Protein AF-A0A235HWY6-F1 (afdb_monomer)

Structure (mmCIF, N/CA/C/O backbone):
data_AF-A0A235HWY6-F1
#
_entry.id   AF-A0A235HWY6-F1
#
loop_
_atom_site.group_PDB
_atom_site.id
_atom_site.type_symbol
_atom_site.label_atom_id
_atom_site.label_alt_id
_atom_site.label_comp_id
_atom_site.label_asym_id
_atom_site.label_entity_id
_atom_site.label_seq_id
_atom_site.pdbx_PDB_ins_code
_atom_site.Cartn_x
_atom_site.Cartn_y
_atom_site.Cartn_z
_atom_site.occupancy
_atom_site.B_iso_or_equiv
_atom_site.auth_seq_id
_atom_site.auth_comp_id
_atom_site.auth_asym_id
_atom_site.auth_atom_id
_atom_site.pdbx_PDB_model_num
ATOM 1 N N . MET A 1 1 ? 11.953 29.147 -35.731 1.00 55.28 1 MET A N 1
ATOM 2 C CA . MET A 1 1 ? 12.703 28.180 -34.889 1.00 55.28 1 MET A CA 1
ATOM 3 C C . MET A 1 1 ? 13.639 27.253 -35.671 1.00 55.28 1 MET A C 1
ATOM 5 O O . MET A 1 1 ? 14.805 27.207 -35.302 1.00 55.28 1 MET A O 1
ATOM 9 N N . ALA A 1 2 ? 13.195 26.516 -36.703 1.00 52.50 2 ALA A N 1
ATOM 10 C CA . ALA A 1 2 ? 14.102 25.696 -37.535 1.00 52.50 2 ALA A CA 1
ATOM 11 C C . ALA A 1 2 ? 14.875 26.537 -38.577 1.00 52.50 2 ALA A C 1
ATOM 13 O O . ALA A 1 2 ? 16.101 26.470 -38.619 1.00 52.50 2 ALA A O 1
ATOM 14 N N . ASP A 1 3 ? 14.179 27.433 -39.289 1.00 52.16 3 ASP A N 1
ATOM 15 C CA . ASP A 1 3 ? 14.793 28.370 -40.253 1.00 52.16 3 ASP A CA 1
ATOM 16 C C . ASP A 1 3 ? 15.729 29.409 -39.615 1.00 52.16 3 ASP A C 1
ATOM 18 O O . ASP A 1 3 ? 16.640 29.907 -40.262 1.00 52.16 3 ASP A O 1
ATOM 22 N N . GLU A 1 4 ? 15.562 29.714 -38.326 1.00 56.47 4 GLU A N 1
ATOM 23 C CA . GLU A 1 4 ? 16.405 30.695 -37.617 1.00 56.47 4 GLU A CA 1
ATOM 24 C C . GLU A 1 4 ? 17.801 30.151 -37.264 1.00 56.47 4 GLU A C 1
ATOM 26 O O . GLU A 1 4 ? 18.648 30.906 -36.800 1.00 56.47 4 GLU A O 1
ATOM 31 N N . ASN A 1 5 ? 18.048 28.847 -37.453 1.00 57.59 5 ASN A N 1
ATOM 32 C CA . ASN A 1 5 ? 19.313 28.196 -37.097 1.00 57.59 5 ASN A CA 1
ATOM 33 C C . ASN A 1 5 ? 19.943 27.392 -38.251 1.00 57.59 5 ASN A C 1
ATOM 35 O O . ASN A 1 5 ? 20.903 26.669 -38.004 1.00 57.59 5 ASN A O 1
ATOM 39 N N . ASN A 1 6 ? 19.429 27.489 -39.487 1.00 68.94 6 ASN A N 1
ATOM 40 C CA . ASN A 1 6 ? 19.868 26.666 -40.630 1.00 68.94 6 ASN A CA 1
ATOM 41 C C . ASN A 1 6 ? 19.889 25.151 -40.330 1.00 68.94 6 ASN A C 1
ATOM 43 O O . ASN A 1 6 ? 20.739 24.424 -40.841 1.00 68.94 6 ASN A O 1
ATOM 47 N N . LEU A 1 7 ? 18.972 24.669 -39.485 1.00 72.50 7 LEU A N 1
ATOM 48 C CA . LEU A 1 7 ? 18.866 23.251 -39.145 1.00 72.50 7 LEU A CA 1
ATOM 49 C C . LEU A 1 7 ? 17.624 22.656 -39.792 1.00 72.50 7 LEU A C 1
ATOM 51 O O . LEU A 1 7 ? 16.524 23.203 -39.690 1.00 72.50 7 LEU A O 1
ATOM 55 N N . THR A 1 8 ? 17.776 21.472 -40.373 1.00 81.00 8 THR A N 1
ATOM 56 C CA . THR A 1 8 ? 16.629 20.646 -40.745 1.00 81.00 8 THR A CA 1
ATOM 57 C C . THR A 1 8 ? 15.838 20.257 -39.492 1.00 81.00 8 THR A C 1
ATOM 59 O O . THR A 1 8 ? 16.373 20.158 -38.383 1.00 81.00 8 THR A O 1
ATOM 62 N N . MET A 1 9 ? 14.542 19.977 -39.651 1.00 73.12 9 MET A N 1
ATOM 63 C CA . MET A 1 9 ? 13.687 19.552 -38.531 1.00 73.12 9 MET A CA 1
ATOM 64 C C . MET A 1 9 ? 14.231 18.305 -37.813 1.00 73.12 9 MET A C 1
ATOM 66 O O . MET A 1 9 ? 14.102 18.192 -36.594 1.00 73.12 9 MET A O 1
ATOM 70 N N . SER A 1 10 ? 14.901 17.410 -38.543 1.00 78.38 10 SER A N 1
ATOM 71 C CA . SER A 1 10 ? 15.575 16.229 -37.995 1.00 78.38 10 SER A CA 1
ATOM 72 C C . SER A 1 10 ? 16.781 16.583 -37.122 1.00 78.38 10 SER A C 1
ATOM 74 O O . SER A 1 10 ? 16.991 15.956 -36.083 1.00 78.38 10 SER A O 1
ATOM 76 N N . GLU A 1 11 ? 17.566 17.592 -37.501 1.00 77.06 11 GLU A N 1
ATOM 77 C CA . GLU A 1 11 ? 18.720 18.066 -36.725 1.00 77.06 11 GLU A CA 1
ATOM 78 C C . GLU A 1 11 ? 18.285 18.844 -35.488 1.00 77.06 11 GLU A C 1
ATOM 80 O O . GLU A 1 11 ? 18.835 18.634 -34.408 1.00 77.06 11 GLU A O 1
ATOM 85 N N . LEU A 1 12 ? 17.242 19.668 -35.608 1.00 74.75 12 LEU A N 1
ATOM 86 C CA . LEU A 1 12 ? 16.631 20.345 -34.468 1.00 74.75 12 LEU A CA 1
ATOM 87 C C . LEU A 1 12 ? 16.075 19.328 -33.461 1.00 74.75 12 LEU A C 1
ATOM 89 O O . LEU A 1 12 ? 16.301 19.464 -32.257 1.00 74.75 12 LEU A O 1
ATOM 93 N N . PHE A 1 13 ? 15.372 18.297 -33.944 1.00 78.06 13 PHE A N 1
ATOM 94 C CA . PHE A 1 13 ? 14.850 17.220 -33.106 1.00 78.06 13 PHE A CA 1
ATOM 95 C C . PHE A 1 13 ? 15.994 16.478 -32.421 1.00 78.06 13 PHE A C 1
ATOM 97 O O . PHE A 1 13 ? 16.025 16.408 -31.198 1.00 78.06 13 PHE A O 1
ATOM 104 N N . ARG A 1 14 ? 17.002 16.034 -33.179 1.00 76.38 14 ARG A N 1
ATOM 105 C CA . ARG A 1 14 ? 18.180 15.342 -32.643 1.00 76.38 14 ARG A CA 1
ATOM 106 C C . ARG A 1 14 ? 18.929 16.186 -31.609 1.00 76.38 14 ARG A C 1
ATOM 108 O O . ARG A 1 14 ? 19.271 15.666 -30.553 1.00 76.38 14 ARG A O 1
ATOM 115 N N . ALA A 1 15 ? 19.137 17.478 -31.858 1.00 72.31 15 ALA A N 1
ATOM 116 C CA . ALA A 1 15 ? 19.793 18.391 -30.922 1.00 72.31 15 ALA A CA 1
ATOM 117 C C . ALA A 1 15 ? 18.980 18.579 -29.635 1.00 72.31 15 ALA A C 1
ATOM 119 O O . ALA A 1 15 ? 19.547 18.573 -28.541 1.00 72.31 15 ALA A O 1
ATOM 120 N N . LYS A 1 16 ? 17.650 18.693 -29.745 1.00 69.94 16 LYS A N 1
ATOM 121 C CA . LYS A 1 16 ? 16.755 18.762 -28.584 1.00 69.94 16 LYS A CA 1
ATOM 122 C C . LYS A 1 16 ? 16.700 17.442 -27.818 1.00 69.94 16 LYS A C 1
ATOM 124 O O . LYS A 1 16 ? 16.658 17.490 -26.598 1.00 69.94 16 LYS A O 1
ATOM 129 N N . THR A 1 17 ? 16.744 16.300 -28.495 1.00 72.31 17 THR A N 1
ATOM 130 C CA . THR A 1 17 ? 16.724 14.954 -27.901 1.00 72.31 17 THR A CA 1
ATOM 131 C C . THR A 1 17 ? 18.063 14.549 -27.273 1.00 72.31 17 THR A C 1
ATOM 133 O O . THR A 1 17 ? 18.088 13.807 -26.298 1.00 72.31 17 THR A O 1
ATOM 136 N N . LEU A 1 18 ? 19.188 15.029 -27.810 1.00 70.06 18 LEU A N 1
ATOM 137 C CA . LEU A 1 18 ? 20.518 14.817 -27.227 1.00 70.06 18 LEU A CA 1
ATOM 138 C C . LEU A 1 18 ? 20.757 15.730 -26.019 1.00 70.06 18 LEU A C 1
ATOM 140 O O . LEU A 1 18 ? 21.321 15.280 -25.025 1.00 70.06 18 LEU A O 1
ATOM 144 N N . LYS A 1 19 ? 20.327 17.001 -26.084 1.00 66.44 19 LYS A N 1
ATOM 145 C CA . LYS A 1 19 ? 20.466 17.952 -24.965 1.00 66.44 19 LYS A CA 1
ATOM 146 C C . LYS A 1 19 ? 19.447 17.716 -23.854 1.00 66.44 19 LYS A C 1
ATOM 148 O O . LYS A 1 19 ? 19.797 17.813 -22.683 1.00 66.44 19 LYS A O 1
ATOM 153 N N . ASN A 1 20 ? 18.209 17.381 -24.206 1.00 62.03 20 ASN A N 1
ATOM 154 C CA . ASN A 1 20 ? 17.193 16.972 -23.248 1.00 62.03 20 ASN A CA 1
ATOM 155 C C . ASN A 1 20 ? 17.117 15.455 -23.305 1.00 62.03 20 ASN A C 1
ATOM 157 O O . ASN A 1 20 ? 16.547 14.917 -24.252 1.00 62.03 20 ASN A O 1
ATOM 161 N N . ARG A 1 21 ? 17.694 14.772 -22.306 1.00 55.84 21 ARG A N 1
ATOM 162 C CA . ARG A 1 21 ? 17.518 13.321 -22.151 1.00 55.84 21 ARG A CA 1
ATOM 163 C C . ARG A 1 21 ? 16.047 12.988 -22.395 1.00 55.84 21 ARG A C 1
ATOM 165 O O . ARG A 1 21 ? 15.178 13.587 -21.758 1.00 55.84 21 ARG A O 1
ATOM 172 N N . LEU A 1 22 ? 15.782 12.061 -23.320 1.00 60.00 22 LEU A N 1
ATOM 173 C CA . LEU A 1 22 ? 14.431 11.537 -23.510 1.00 60.00 22 LEU A CA 1
ATOM 174 C C . LEU A 1 22 ? 13.879 11.146 -22.135 1.00 60.00 22 LEU A C 1
ATOM 176 O O . LEU A 1 22 ? 14.625 10.544 -21.351 1.00 60.00 22 LEU A O 1
ATOM 180 N N . PRO A 1 23 ? 12.619 11.493 -21.817 1.00 59.38 23 PRO A N 1
ATOM 181 C CA . PRO A 1 23 ? 12.024 11.082 -20.559 1.00 59.38 23 PRO A CA 1
ATOM 182 C C . PRO A 1 23 ? 12.209 9.573 -20.422 1.00 59.38 23 PRO A C 1
ATOM 184 O O . PRO A 1 23 ? 11.844 8.812 -21.325 1.00 59.38 23 PRO A O 1
ATOM 187 N N . ARG A 1 24 ? 12.855 9.147 -19.328 1.00 58.84 24 ARG A N 1
ATOM 188 C CA . ARG A 1 24 ? 13.060 7.723 -19.060 1.00 58.84 24 ARG A CA 1
ATOM 189 C C . ARG A 1 24 ? 11.684 7.069 -19.064 1.00 58.84 24 ARG A C 1
ATOM 191 O O . ARG A 1 24 ? 10.793 7.509 -18.337 1.00 58.84 24 ARG A O 1
ATOM 198 N N . ARG A 1 25 ? 11.494 6.052 -19.909 1.00 59.97 25 ARG A N 1
ATOM 199 C CA . ARG A 1 25 ? 10.256 5.273 -19.890 1.00 59.97 25 ARG A CA 1
ATOM 200 C C . ARG A 1 25 ? 10.150 4.637 -18.508 1.00 59.97 25 ARG A C 1
ATOM 202 O O . ARG A 1 25 ? 11.035 3.881 -18.120 1.00 59.97 25 ARG A O 1
ATOM 209 N N . VAL A 1 26 ? 9.090 4.962 -17.771 1.00 64.94 26 VAL A N 1
ATOM 210 C CA . VAL A 1 26 ? 8.746 4.230 -16.550 1.00 64.94 26 VAL A CA 1
ATOM 211 C C . VAL A 1 26 ? 8.496 2.787 -16.975 1.00 64.94 26 VAL A C 1
ATOM 213 O O . VAL A 1 26 ? 7.691 2.540 -17.877 1.00 64.94 26 VAL A O 1
ATOM 216 N N . THR A 1 27 ? 9.232 1.840 -16.394 1.00 73.94 27 THR A N 1
ATOM 217 C CA 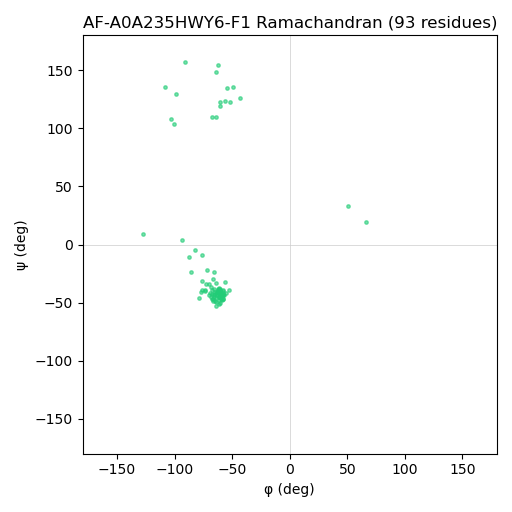. THR A 1 27 ? 9.018 0.426 -16.703 1.00 73.94 27 THR A CA 1
ATOM 218 C C . THR A 1 27 ? 7.617 0.037 -16.245 1.00 73.94 27 THR A C 1
ATOM 220 O O . THR A 1 27 ? 7.088 0.583 -15.273 1.00 73.94 27 THR A O 1
ATOM 223 N N . LYS A 1 28 ? 6.986 -0.911 -16.945 1.00 74.75 28 LYS A N 1
ATOM 224 C CA . LYS A 1 28 ? 5.662 -1.413 -16.548 1.00 74.75 28 LYS A CA 1
ATOM 225 C C . LYS A 1 28 ? 5.670 -1.867 -15.085 1.00 74.75 28 LYS A C 1
ATOM 227 O O . LYS A 1 28 ? 4.733 -1.554 -14.359 1.00 74.75 28 LYS A O 1
ATOM 232 N N . VAL A 1 29 ? 6.763 -2.506 -14.662 1.00 75.31 29 VAL A N 1
ATOM 233 C CA . VAL A 1 29 ? 6.954 -2.949 -13.281 1.00 75.31 29 VAL A CA 1
ATOM 234 C C . VAL A 1 29 ? 7.022 -1.757 -12.325 1.00 75.31 29 VAL A C 1
ATOM 236 O O . VAL A 1 29 ? 6.224 -1.710 -11.404 1.00 75.31 29 VAL A O 1
ATOM 239 N N . ALA A 1 30 ? 7.834 -0.723 -12.589 1.00 74.44 30 ALA A N 1
ATOM 240 C CA . ALA A 1 30 ? 7.888 0.467 -11.728 1.00 74.44 30 ALA A CA 1
ATOM 241 C C . ALA A 1 30 ? 6.520 1.163 -11.579 1.00 74.44 30 ALA A C 1
ATOM 243 O O . ALA A 1 30 ? 6.158 1.600 -10.486 1.00 74.44 30 ALA A O 1
ATOM 244 N N . GLY A 1 31 ? 5.735 1.233 -12.659 1.00 80.44 31 GLY A N 1
ATOM 245 C CA . GLY A 1 31 ? 4.369 1.762 -12.611 1.00 80.44 31 GLY A CA 1
ATOM 246 C C . GLY A 1 31 ? 3.419 0.900 -11.770 1.00 80.44 31 GLY A C 1
ATOM 247 O O . GLY A 1 31 ? 2.650 1.436 -10.972 1.00 80.44 31 GLY A O 1
ATOM 248 N N . GLN A 1 32 ? 3.486 -0.427 -11.914 1.00 81.19 32 GLN A N 1
ATOM 249 C CA . GLN A 1 32 ? 2.684 -1.371 -11.127 1.00 81.19 32 GLN A CA 1
ATOM 250 C C . GLN A 1 32 ? 3.072 -1.348 -9.645 1.00 81.19 32 GLN A C 1
ATOM 252 O O . GLN A 1 32 ? 2.201 -1.189 -8.793 1.00 81.19 32 GLN A O 1
ATOM 257 N N . THR A 1 33 ? 4.368 -1.385 -9.340 1.00 81.19 33 THR A N 1
ATOM 258 C CA . THR A 1 33 ? 4.904 -1.283 -7.981 1.00 81.19 33 THR A CA 1
ATOM 259 C C . THR A 1 33 ? 4.463 0.015 -7.305 1.00 81.19 33 THR A C 1
ATOM 261 O O . THR A 1 33 ? 4.014 -0.014 -6.161 1.00 81.19 33 THR A O 1
ATOM 264 N N . TYR A 1 34 ? 4.510 1.154 -8.008 1.00 80.81 34 TYR A N 1
ATOM 265 C CA . TYR A 1 34 ? 4.015 2.429 -7.476 1.00 80.81 34 TYR A CA 1
ATOM 266 C C . TYR A 1 34 ? 2.524 2.370 -7.122 1.00 80.81 34 TYR A C 1
ATOM 268 O O . TYR A 1 34 ? 2.101 2.866 -6.076 1.00 80.81 34 TYR A O 1
ATOM 276 N N . TRP A 1 35 ? 1.718 1.735 -7.972 1.00 84.56 35 TRP A N 1
ATOM 277 C CA . TRP A 1 35 ? 0.287 1.601 -7.730 1.00 84.56 35 TRP A CA 1
ATOM 278 C C . TRP A 1 35 ? -0.025 0.690 -6.534 1.00 84.56 35 TRP A C 1
ATOM 280 O O . TRP A 1 35 ? -0.850 1.046 -5.690 1.00 84.56 35 TRP A O 1
ATOM 290 N N . GLU A 1 36 ? 0.672 -0.442 -6.406 1.00 86.88 36 GLU A N 1
ATOM 291 C CA . GLU A 1 36 ? 0.523 -1.338 -5.253 1.00 86.88 36 GLU A CA 1
ATOM 292 C C . GLU A 1 36 ? 0.998 -0.684 -3.945 1.00 86.88 36 GLU A C 1
ATOM 294 O O . GLU A 1 36 ? 0.324 -0.804 -2.918 1.00 86.88 36 GLU A O 1
ATOM 299 N N . LEU A 1 37 ? 2.079 0.105 -3.977 1.00 86.19 37 LEU A N 1
ATOM 300 C CA . LEU A 1 37 ? 2.498 0.937 -2.841 1.00 86.19 37 LEU A CA 1
ATOM 301 C C . LEU A 1 37 ? 1.395 1.917 -2.412 1.00 86.19 37 LEU A C 1
ATOM 303 O O . LEU A 1 37 ? 1.150 2.083 -1.214 1.00 86.19 37 LEU A O 1
ATOM 307 N N . GLY A 1 38 ? 0.676 2.510 -3.369 1.00 86.81 38 GLY A N 1
ATOM 308 C CA . GLY A 1 38 ? -0.488 3.354 -3.093 1.00 86.81 38 GLY A CA 1
ATOM 309 C C . GLY A 1 38 ? -1.599 2.615 -2.339 1.00 86.81 38 GLY A C 1
ATOM 310 O O . GLY A 1 38 ? -2.143 3.137 -1.361 1.00 86.81 38 GLY A O 1
ATOM 311 N N . LYS A 1 39 ? -1.908 1.371 -2.725 1.00 90.62 39 LYS A N 1
ATOM 312 C CA . LYS A 1 39 ? -2.895 0.546 -2.004 1.00 90.62 39 LYS A CA 1
ATOM 313 C C . LYS A 1 39 ? -2.444 0.189 -0.594 1.00 90.62 39 LYS A C 1
ATOM 315 O O . LYS A 1 39 ? -3.242 0.276 0.339 1.00 90.62 39 LYS A O 1
ATOM 320 N N . ILE A 1 40 ? -1.173 -0.180 -0.428 1.00 88.25 40 ILE A N 1
ATOM 321 C CA . ILE A 1 40 ? -0.587 -0.472 0.887 1.00 88.25 40 ILE A CA 1
ATOM 322 C C . ILE A 1 40 ? -0.729 0.751 1.800 1.00 88.25 40 ILE A C 1
ATOM 324 O O . ILE A 1 40 ? -1.213 0.618 2.925 1.00 88.25 40 ILE A O 1
ATOM 328 N N . GLY A 1 41 ? -0.386 1.944 1.304 1.00 86.06 41 GLY A N 1
ATOM 329 C CA . GLY A 1 41 ? -0.529 3.198 2.048 1.00 86.06 41 GLY A CA 1
ATOM 330 C C . GLY A 1 41 ? -1.970 3.475 2.483 1.00 86.06 41 GLY A C 1
ATOM 331 O O . GLY A 1 41 ? -2.213 3.815 3.642 1.00 86.06 41 GLY A O 1
ATOM 332 N N . ASN A 1 42 ? -2.945 3.257 1.596 1.00 89.12 42 ASN A N 1
ATOM 333 C CA . ASN A 1 42 ? -4.365 3.431 1.918 1.00 89.12 42 ASN A CA 1
ATOM 334 C C . ASN A 1 42 ? -4.846 2.475 3.015 1.00 89.12 42 ASN A C 1
ATOM 336 O O . ASN A 1 42 ? -5.587 2.887 3.911 1.00 89.12 42 ASN A O 1
ATOM 340 N N . ASN A 1 43 ? -4.421 1.214 2.971 1.00 89.88 43 ASN A N 1
ATOM 341 C CA . ASN A 1 43 ? -4.793 0.225 3.978 1.00 89.88 43 ASN A CA 1
ATOM 342 C C . ASN A 1 43 ? -4.141 0.526 5.335 1.00 89.88 43 ASN A C 1
ATOM 344 O O . ASN A 1 43 ? -4.813 0.463 6.363 1.00 89.88 43 ASN A O 1
ATOM 348 N N . LEU A 1 44 ? -2.866 0.931 5.349 1.00 88.44 44 LEU A N 1
ATOM 349 C CA . LEU A 1 44 ? -2.187 1.378 6.569 1.00 88.44 44 LEU A CA 1
ATOM 350 C C . LEU A 1 44 ? -2.880 2.595 7.193 1.00 88.44 44 LEU A C 1
ATOM 352 O O . LEU A 1 44 ? -3.071 2.633 8.405 1.00 88.44 44 LEU A O 1
ATOM 356 N N . ASN A 1 45 ? -3.321 3.554 6.375 1.00 89.31 45 ASN A N 1
ATOM 357 C CA . ASN A 1 45 ? -4.076 4.715 6.845 1.00 89.31 45 ASN A CA 1
ATOM 358 C C . ASN A 1 45 ? -5.418 4.316 7.486 1.00 89.31 45 ASN A C 1
ATOM 360 O O . ASN A 1 45 ? -5.808 4.887 8.501 1.00 89.31 45 ASN A O 1
ATOM 364 N N . GLN A 1 46 ? -6.122 3.326 6.929 1.00 88.25 46 GLN A N 1
ATOM 365 C CA . GLN A 1 46 ? -7.365 2.810 7.517 1.00 88.25 46 GLN A CA 1
ATOM 366 C C . GLN A 1 46 ? -7.121 2.124 8.865 1.00 88.25 46 GLN A C 1
ATOM 368 O O . GLN A 1 46 ? -7.826 2.423 9.828 1.00 88.25 46 GLN A O 1
ATOM 373 N N . ILE A 1 47 ? -6.093 1.273 8.959 1.00 88.75 47 ILE A N 1
ATOM 374 C CA . ILE A 1 47 ? -5.702 0.627 10.222 1.00 88.75 47 ILE A CA 1
ATOM 375 C C . ILE A 1 47 ? -5.338 1.688 11.269 1.00 88.75 47 ILE A C 1
ATOM 377 O O . ILE A 1 47 ? -5.833 1.638 12.391 1.00 88.75 47 ILE A O 1
ATOM 381 N N . ALA A 1 48 ? -4.523 2.680 10.900 1.00 89.12 48 ALA A N 1
ATOM 382 C CA . ALA A 1 48 ? -4.126 3.757 11.802 1.00 89.12 48 ALA A CA 1
ATOM 383 C C . ALA A 1 48 ? -5.331 4.570 12.299 1.00 89.12 48 ALA A C 1
ATOM 385 O O . ALA A 1 48 ? -5.423 4.866 13.487 1.00 89.12 48 ALA A O 1
ATOM 386 N N . LYS A 1 49 ? -6.285 4.891 11.415 1.00 89.19 49 LYS A N 1
ATOM 387 C CA . LYS A 1 49 ? -7.531 5.571 11.796 1.00 89.19 49 LYS A CA 1
ATOM 388 C C . LYS A 1 49 ? -8.355 4.741 12.774 1.00 89.19 49 LYS A C 1
ATOM 390 O O . LYS A 1 49 ? -8.760 5.286 13.791 1.00 89.19 49 LYS A O 1
ATOM 395 N N . ALA A 1 50 ? -8.553 3.450 12.505 1.00 87.38 50 ALA A N 1
ATOM 396 C CA . ALA A 1 50 ? -9.301 2.565 13.398 1.00 87.38 50 ALA A CA 1
ATOM 397 C C . ALA A 1 50 ? -8.677 2.524 14.803 1.00 87.38 50 ALA A C 1
ATOM 399 O O . ALA A 1 50 ? -9.375 2.726 15.792 1.00 87.38 50 ALA A O 1
ATOM 400 N N . ILE A 1 51 ? -7.350 2.368 14.883 1.00 89.38 51 ILE A N 1
ATOM 401 C CA . ILE A 1 51 ? -6.612 2.382 16.153 1.00 89.38 51 ILE A CA 1
ATOM 402 C C . ILE A 1 51 ? -6.779 3.727 16.868 1.00 89.38 51 ILE A C 1
ATOM 404 O O . ILE A 1 51 ? -7.142 3.752 18.042 1.00 89.38 51 ILE A O 1
ATOM 408 N N . ASN A 1 52 ? -6.545 4.843 16.171 1.00 91.31 52 ASN A N 1
ATOM 409 C CA . ASN A 1 52 ? -6.645 6.179 16.761 1.00 91.31 52 ASN A CA 1
ATOM 410 C C . ASN A 1 52 ? -8.061 6.473 17.270 1.00 91.31 52 ASN A C 1
ATOM 412 O O . ASN A 1 52 ? -8.211 7.072 18.332 1.00 91.31 52 ASN A O 1
ATOM 416 N N . THR A 1 53 ? -9.093 6.035 16.546 1.00 91.25 53 THR A N 1
ATOM 417 C CA . THR A 1 53 ? -10.488 6.167 16.975 1.00 91.25 53 THR A CA 1
ATOM 418 C C . THR A 1 53 ? -10.768 5.342 18.228 1.00 91.25 53 THR A C 1
ATOM 420 O O . THR A 1 53 ? -11.301 5.901 19.181 1.00 91.25 53 THR A O 1
ATOM 423 N N . SER A 1 54 ? -10.369 4.065 18.282 1.00 91.38 54 SER A N 1
ATOM 424 C CA . SER A 1 54 ? -10.552 3.240 19.488 1.00 91.38 54 SER A CA 1
ATOM 425 C C . SER A 1 54 ? -9.849 3.846 20.704 1.00 91.38 54 SER A C 1
ATOM 427 O O . SER A 1 54 ? -10.452 3.964 21.766 1.00 91.38 54 SER A O 1
ATOM 429 N N . VAL A 1 55 ? -8.604 4.310 20.539 1.00 91.00 55 VAL A N 1
ATOM 430 C CA . VAL A 1 55 ? -7.840 4.966 21.612 1.00 91.00 55 VAL A CA 1
ATOM 431 C C . VAL A 1 55 ? -8.532 6.244 22.088 1.00 91.00 55 VAL A C 1
ATOM 433 O O . VAL A 1 55 ? -8.656 6.451 23.292 1.00 91.00 55 VAL A O 1
ATOM 436 N N . LEU A 1 56 ? -9.011 7.083 21.163 1.00 93.50 56 LEU A N 1
ATOM 437 C CA . LEU A 1 56 ? -9.718 8.324 21.495 1.00 93.50 56 LEU A CA 1
ATOM 438 C C . LEU A 1 56 ? -11.012 8.062 22.276 1.00 93.50 56 LEU A C 1
ATOM 440 O O . LEU A 1 56 ? -11.338 8.820 23.185 1.00 93.50 56 LEU A O 1
ATOM 444 N N . MET A 1 57 ? -11.734 6.996 21.929 1.00 93.06 57 MET A N 1
ATOM 445 C CA . MET A 1 57 ? -12.992 6.617 22.578 1.00 93.06 57 MET A CA 1
ATOM 446 C C . MET A 1 57 ? -12.787 5.831 23.884 1.00 93.06 57 MET A C 1
ATOM 448 O O . MET A 1 57 ? -13.760 5.533 24.571 1.00 93.06 57 MET A O 1
ATOM 452 N N . GLY A 1 58 ? -11.5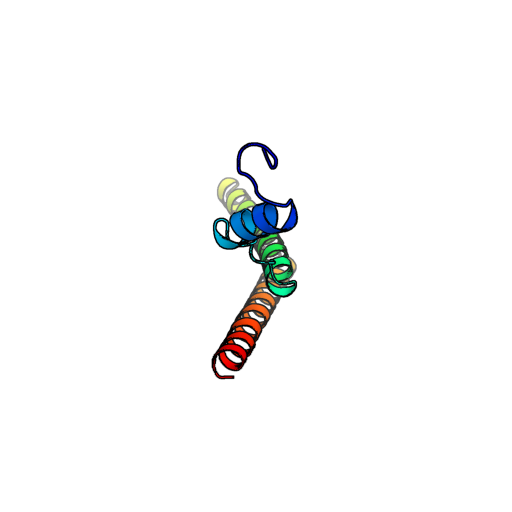44 5.488 24.247 1.00 92.00 58 GLY A N 1
ATOM 453 C CA . GLY A 1 58 ? -11.256 4.618 25.393 1.00 92.00 58 GLY A CA 1
ATOM 454 C C . GLY A 1 58 ? -11.745 3.178 25.197 1.00 92.00 58 GLY A C 1
ATOM 455 O O . GLY A 1 58 ? -11.915 2.440 26.167 1.00 92.00 58 GLY A O 1
ATOM 456 N N . GLU A 1 59 ? -11.987 2.780 23.949 1.00 91.19 59 GLU A N 1
ATOM 457 C CA . GLU A 1 59 ? -12.463 1.454 23.582 1.00 91.19 59 GLU A CA 1
ATOM 458 C C . GLU A 1 59 ? -11.291 0.504 23.296 1.00 91.19 59 GLU A C 1
ATOM 460 O O . GLU A 1 59 ? -10.191 0.935 22.928 1.00 91.19 59 GLU A O 1
ATOM 465 N N . PRO A 1 60 ? -11.505 -0.818 23.415 1.00 86.44 60 PRO A N 1
ATOM 466 C CA . PRO A 1 60 ? -10.526 -1.797 22.974 1.00 86.44 60 PRO A CA 1
ATOM 467 C C . PRO A 1 60 ? -10.143 -1.574 21.507 1.00 86.44 60 PRO A C 1
ATOM 469 O O . PRO A 1 60 ? -11.000 -1.398 20.643 1.00 86.44 60 PRO A O 1
ATOM 472 N N . VAL A 1 61 ? -8.844 -1.626 21.212 1.00 84.62 61 VAL A N 1
ATOM 473 C CA . VAL A 1 61 ? -8.352 -1.528 19.835 1.00 84.62 61 VAL A CA 1
ATOM 474 C C . VAL A 1 61 ? -8.774 -2.775 19.061 1.00 84.62 61 VAL A C 1
ATOM 476 O O . VAL A 1 61 ? -8.244 -3.868 19.276 1.00 84.62 61 VAL A O 1
ATOM 479 N N . VAL A 1 62 ? -9.713 -2.606 18.133 1.00 77.69 62 VAL A N 1
ATOM 480 C CA . VAL A 1 62 ? -10.150 -3.666 17.222 1.00 77.69 62 VAL A CA 1
ATOM 481 C C . VAL A 1 62 ? -9.525 -3.417 15.855 1.00 77.69 62 VAL A C 1
ATOM 483 O O . VAL A 1 62 ? -9.905 -2.501 15.133 1.00 77.69 62 VAL A O 1
ATOM 486 N N . VAL A 1 63 ? -8.544 -4.246 15.495 1.00 78.94 63 VAL A N 1
ATOM 487 C CA . VAL A 1 63 ? -7.945 -4.240 14.155 1.00 78.94 63 VAL A CA 1
ATOM 488 C C . VAL A 1 63 ? -8.566 -5.351 13.324 1.00 78.94 63 VAL A C 1
ATOM 490 O O . VAL A 1 63 ? -8.580 -6.514 13.737 1.00 78.94 63 VAL A O 1
ATOM 493 N N . ASP A 1 64 ? -9.019 -5.004 12.121 1.00 82.44 64 ASP A N 1
ATOM 494 C CA . ASP A 1 64 ? -9.441 -5.985 11.130 1.00 82.44 64 ASP A CA 1
ATOM 495 C C . ASP A 1 64 ? -8.242 -6.856 10.706 1.00 82.44 64 ASP A C 1
ATOM 497 O O . ASP A 1 64 ? -7.303 -6.417 10.032 1.00 82.44 64 ASP A O 1
ATOM 501 N N . ARG A 1 65 ? -8.275 -8.128 11.118 1.00 82.38 65 ARG A N 1
ATOM 502 C CA . ARG A 1 65 ? -7.223 -9.108 10.822 1.00 82.38 65 ARG A CA 1
ATOM 503 C C . ARG A 1 65 ? -7.135 -9.442 9.334 1.00 82.38 65 ARG A C 1
ATOM 505 O O . ARG A 1 65 ? -6.042 -9.764 8.864 1.00 82.38 65 ARG A O 1
ATOM 512 N N . ALA A 1 66 ? -8.244 -9.374 8.599 1.00 85.94 66 ALA A N 1
ATOM 513 C CA . ALA A 1 66 ? -8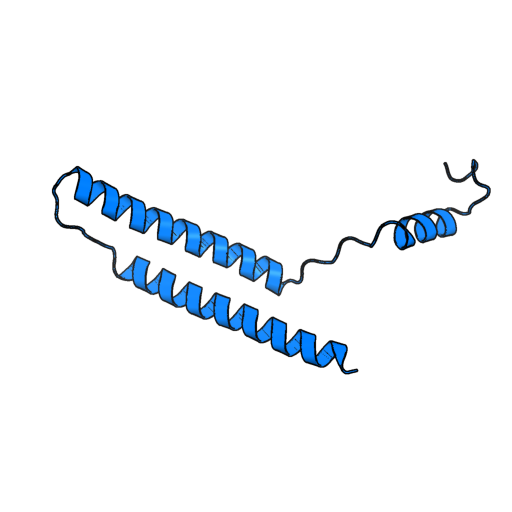.247 -9.596 7.159 1.00 85.94 66 ALA A CA 1
ATOM 514 C C . ALA A 1 66 ? -7.513 -8.453 6.453 1.00 85.94 66 ALA A C 1
ATOM 516 O O . ALA A 1 66 ? -6.623 -8.713 5.641 1.00 85.94 66 ALA A O 1
ATOM 517 N N . LEU A 1 67 ? -7.798 -7.204 6.838 1.00 82.94 67 LEU A N 1
ATOM 518 C CA . LEU A 1 67 ? -7.099 -6.028 6.317 1.00 82.94 67 LEU A CA 1
ATOM 519 C C . LEU A 1 67 ? -5.593 -6.088 6.615 1.00 82.94 67 LEU A C 1
ATOM 521 O O . LEU A 1 67 ? -4.770 -5.844 5.733 1.00 82.94 67 LEU A O 1
ATOM 525 N N . LEU A 1 68 ? -5.217 -6.495 7.831 1.00 84.88 68 LEU A N 1
ATOM 526 C CA . LEU A 1 68 ? -3.812 -6.668 8.206 1.00 84.88 68 LEU A CA 1
ATOM 527 C C . LEU A 1 68 ? -3.112 -7.761 7.377 1.00 84.88 68 LEU A C 1
ATOM 529 O O . LEU A 1 68 ? -1.972 -7.573 6.944 1.00 84.88 68 LEU A O 1
ATOM 533 N N . SER A 1 69 ? -3.783 -8.890 7.119 1.00 86.44 69 SER A N 1
ATOM 534 C CA . SER A 1 69 ? -3.238 -9.948 6.257 1.00 86.44 69 SER A CA 1
ATOM 535 C C . SER A 1 69 ? -3.036 -9.455 4.825 1.00 86.44 69 SER A C 1
ATOM 537 O O . SER A 1 69 ? -1.979 -9.699 4.249 1.00 86.44 69 SER A O 1
ATOM 539 N N . GLN A 1 70 ? -4.000 -8.711 4.274 1.00 87.88 70 GLN A N 1
ATOM 540 C CA . GLN A 1 70 ? -3.895 -8.143 2.928 1.00 87.88 70 GLN A CA 1
ATOM 541 C C . GLN A 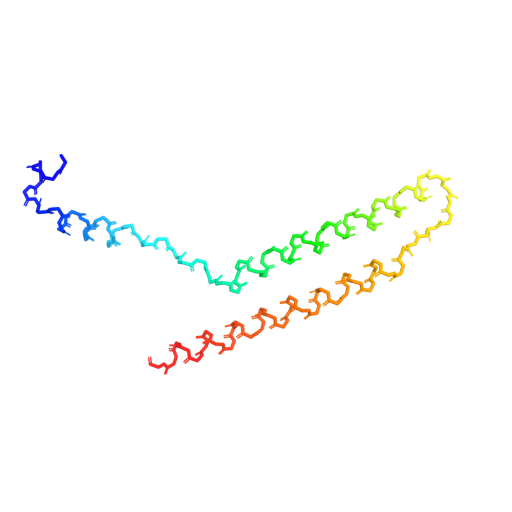1 70 ? -2.704 -7.187 2.804 1.00 87.88 70 GLN A C 1
ATOM 543 O O . GLN A 1 70 ? -1.945 -7.282 1.842 1.00 87.88 70 GLN A O 1
ATOM 548 N N . VAL A 1 71 ? -2.485 -6.311 3.793 1.00 88.62 71 VAL A N 1
ATOM 549 C CA . VAL A 1 71 ? -1.306 -5.425 3.822 1.00 88.62 71 VAL A CA 1
ATOM 550 C C . VAL A 1 71 ? -0.014 -6.236 3.809 1.00 88.62 71 VAL A C 1
ATOM 552 O O . VAL A 1 71 ? 0.873 -5.963 3.003 1.00 88.62 71 VAL A O 1
ATOM 555 N N . ARG A 1 72 ? 0.094 -7.260 4.663 1.00 87.44 72 ARG A N 1
ATOM 556 C CA . ARG A 1 72 ? 1.276 -8.132 4.716 1.00 87.44 72 ARG A CA 1
ATOM 557 C C . ARG A 1 72 ? 1.551 -8.790 3.364 1.00 87.44 72 ARG A C 1
ATOM 559 O O . ARG A 1 72 ? 2.709 -8.888 2.957 1.00 87.44 72 ARG A O 1
ATOM 566 N N . ASP A 1 73 ? 0.511 -9.272 2.697 1.00 90.81 73 ASP A N 1
ATOM 567 C CA . ASP A 1 73 ? 0.650 -10.018 1.450 1.00 90.81 73 ASP A CA 1
ATOM 568 C C . ASP A 1 73 ? 1.012 -9.086 0.278 1.00 90.81 73 ASP A C 1
ATOM 570 O O . ASP A 1 73 ? 1.929 -9.407 -0.479 1.00 90.81 73 ASP A O 1
ATOM 574 N N . LEU A 1 74 ? 0.434 -7.879 0.217 1.00 90.25 74 LEU A N 1
ATOM 575 C CA . LEU A 1 74 ? 0.835 -6.836 -0.738 1.00 90.25 74 LEU A CA 1
ATOM 576 C C . LEU A 1 74 ? 2.283 -6.374 -0.525 1.00 90.25 74 LEU A C 1
ATOM 578 O O . LEU A 1 74 ? 3.037 -6.253 -1.486 1.00 90.25 74 LEU A O 1
ATOM 582 N N . VAL A 1 75 ? 2.719 -6.178 0.724 1.00 87.62 75 VAL A N 1
ATOM 583 C CA . VAL A 1 75 ? 4.117 -5.818 1.031 1.00 87.62 75 VAL A CA 1
ATOM 584 C C . VAL A 1 75 ? 5.083 -6.910 0.561 1.00 87.62 75 VAL A C 1
ATOM 586 O O . VAL A 1 75 ? 6.135 -6.611 -0.006 1.00 87.62 75 VAL A O 1
ATOM 589 N N . LYS A 1 76 ? 4.735 -8.190 0.755 1.00 85.88 76 LYS A N 1
ATOM 590 C CA . LYS A 1 76 ? 5.540 -9.313 0.248 1.00 85.88 76 LYS A CA 1
ATOM 591 C C . LYS A 1 76 ? 5.614 -9.321 -1.276 1.00 85.88 76 LYS A C 1
ATOM 593 O O . LYS A 1 76 ? 6.684 -9.618 -1.802 1.00 85.88 76 LYS A O 1
ATOM 598 N N . GLN A 1 77 ? 4.505 -9.033 -1.954 1.00 85.62 77 GLN A N 1
ATOM 599 C CA . GLN A 1 77 ? 4.444 -8.967 -3.411 1.00 85.62 77 GLN A CA 1
ATOM 600 C C . GLN A 1 77 ? 5.318 -7.830 -3.945 1.00 85.62 77 GLN A C 1
ATOM 602 O O . GLN A 1 77 ? 6.228 -8.092 -4.723 1.00 85.62 77 GLN A O 1
ATOM 607 N N . VAL A 1 78 ? 5.130 -6.607 -3.446 1.00 85.44 78 VAL A N 1
ATOM 608 C CA . VAL A 1 78 ? 5.926 -5.433 -3.840 1.00 85.44 78 VAL A CA 1
ATOM 609 C C . VAL A 1 78 ? 7.422 -5.677 -3.640 1.00 85.44 78 VAL A C 1
ATOM 611 O O . VAL A 1 78 ? 8.222 -5.368 -4.517 1.00 85.44 78 VAL A O 1
ATOM 614 N N . ARG A 1 79 ? 7.823 -6.303 -2.525 1.00 80.38 79 ARG A N 1
ATOM 615 C CA . ARG A 1 79 ? 9.231 -6.659 -2.289 1.00 80.38 79 ARG A CA 1
ATOM 616 C C . ARG A 1 79 ? 9.788 -7.618 -3.348 1.00 80.38 79 ARG A C 1
ATOM 618 O O . ARG A 1 79 ? 10.949 -7.482 -3.713 1.00 80.38 79 ARG A O 1
ATOM 625 N N . ARG A 1 80 ? 8.998 -8.599 -3.803 1.00 80.81 80 ARG A N 1
ATOM 626 C CA . ARG A 1 80 ? 9.417 -9.537 -4.862 1.00 80.81 80 ARG A CA 1
ATOM 627 C C . ARG A 1 80 ? 9.560 -8.823 -6.197 1.00 80.81 80 ARG A C 1
ATOM 629 O O . ARG A 1 80 ? 10.593 -8.969 -6.829 1.00 80.81 80 ARG A O 1
ATOM 636 N N . GLU A 1 81 ? 8.570 -8.013 -6.563 1.00 81.75 81 GLU A N 1
ATOM 637 C CA . GLU A 1 81 ? 8.586 -7.245 -7.812 1.00 81.75 81 GLU A CA 1
ATOM 638 C C . GLU A 1 81 ? 9.812 -6.327 -7.892 1.00 81.75 81 GLU A C 1
ATOM 640 O O . GLU A 1 81 ? 10.461 -6.269 -8.929 1.00 81.75 81 GLU A O 1
ATOM 645 N N . ILE A 1 82 ? 10.174 -5.664 -6.789 1.00 76.44 82 ILE A N 1
ATOM 646 C CA . ILE A 1 82 ? 11.377 -4.821 -6.725 1.00 76.44 82 ILE A CA 1
ATOM 647 C C . ILE A 1 82 ? 12.655 -5.663 -6.859 1.00 76.44 82 ILE A C 1
ATOM 649 O O . ILE A 1 82 ? 13.505 -5.342 -7.682 1.00 76.44 82 ILE A O 1
ATOM 653 N N . ALA A 1 83 ? 12.784 -6.758 -6.102 1.00 72.69 83 ALA A N 1
ATOM 654 C CA . ALA A 1 83 ? 13.981 -7.603 -6.151 1.00 72.69 83 ALA A CA 1
ATOM 6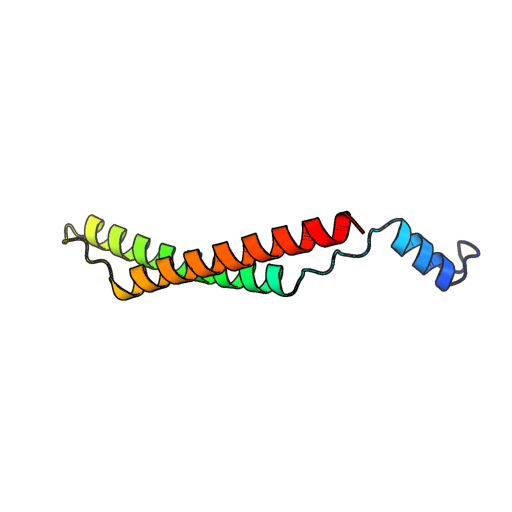55 C C . ALA A 1 83 ? 14.195 -8.272 -7.526 1.00 72.69 83 ALA A C 1
ATOM 657 O O . ALA A 1 83 ? 15.330 -8.473 -7.947 1.00 72.69 83 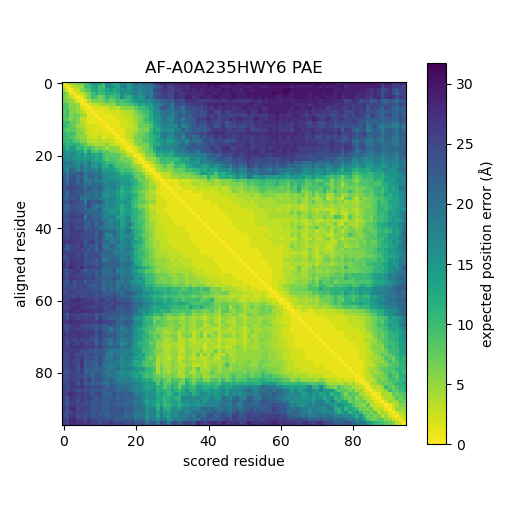ALA A O 1
ATOM 658 N N . GLU A 1 84 ? 13.115 -8.611 -8.234 1.00 70.94 84 GLU A N 1
ATOM 659 C CA . GLU A 1 84 ? 13.178 -9.142 -9.601 1.00 70.94 84 GLU A CA 1
ATOM 660 C C . GLU A 1 84 ? 13.623 -8.080 -10.621 1.00 70.94 84 GLU A C 1
ATOM 662 O O . GLU A 1 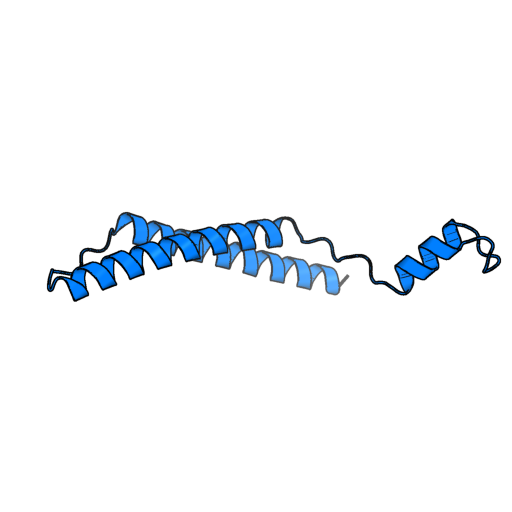84 ? 14.334 -8.415 -11.567 1.00 70.94 84 GLU A O 1
ATOM 667 N N . ILE A 1 85 ? 13.257 -6.804 -10.432 1.00 65.50 85 ILE A N 1
ATOM 668 C CA . ILE A 1 85 ? 13.750 -5.703 -11.276 1.00 65.50 85 ILE A CA 1
ATOM 669 C C . ILE A 1 85 ? 15.262 -5.535 -11.119 1.00 65.50 85 ILE A C 1
ATOM 671 O O . ILE A 1 85 ? 15.950 -5.399 -12.131 1.00 65.50 85 ILE A O 1
ATOM 675 N N . ASP A 1 86 ? 15.774 -5.549 -9.887 1.00 59.53 86 ASP A N 1
ATOM 676 C CA . ASP A 1 86 ? 17.205 -5.351 -9.625 1.00 59.53 86 ASP A CA 1
ATOM 677 C C . ASP A 1 86 ? 18.041 -6.452 -10.311 1.00 59.53 86 ASP A C 1
ATOM 679 O O . ASP A 1 86 ? 18.961 -6.147 -11.065 1.00 59.53 86 ASP A O 1
ATOM 683 N N . LEU A 1 87 ? 17.618 -7.719 -10.207 1.00 59.16 87 LEU A N 1
ATOM 684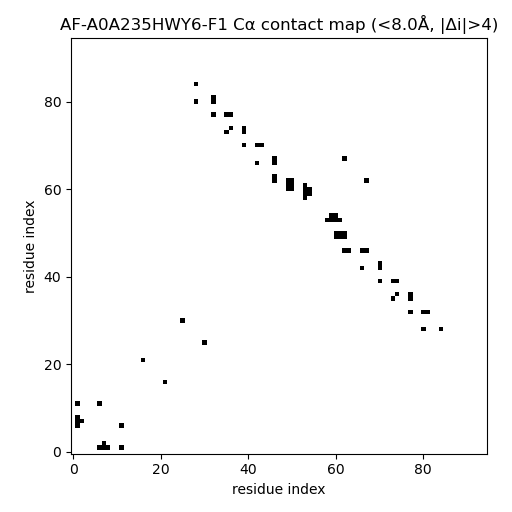 C CA . LEU A 1 87 ? 18.264 -8.856 -10.884 1.00 59.16 87 LEU A CA 1
ATOM 685 C C . LEU A 1 87 ? 18.279 -8.752 -12.419 1.00 59.16 87 LEU A C 1
ATOM 687 O O . LEU A 1 87 ? 19.244 -9.165 -13.058 1.00 59.16 87 LEU A O 1
ATOM 691 N N . ILE A 1 8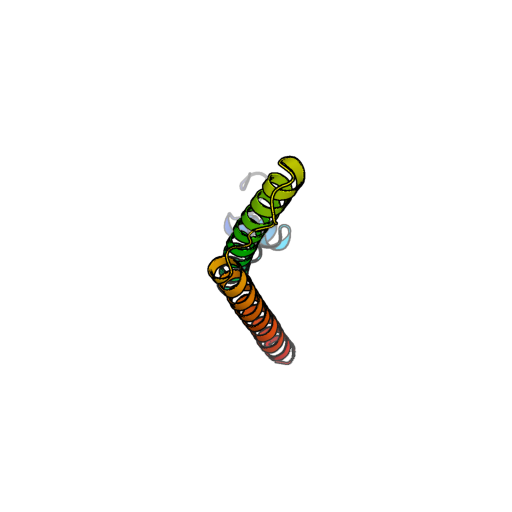8 ? 17.206 -8.242 -13.032 1.00 58.84 88 ILE A N 1
ATOM 692 C CA . ILE A 1 88 ? 17.138 -8.061 -14.493 1.00 58.84 88 ILE A CA 1
ATOM 693 C C . ILE A 1 88 ? 18.025 -6.897 -14.941 1.00 58.84 88 ILE A C 1
ATOM 695 O O . ILE A 1 88 ? 18.585 -6.946 -16.035 1.00 58.84 88 ILE A O 1
ATOM 699 N N . THR A 1 89 ? 18.135 -5.857 -14.116 1.00 58.34 89 THR A N 1
ATOM 700 C CA . THR A 1 89 ? 18.930 -4.665 -14.430 1.00 58.34 89 THR A CA 1
ATOM 701 C C . THR A 1 89 ? 20.422 -4.999 -14.396 1.00 58.34 89 THR A C 1
ATOM 703 O O . THR A 1 89 ? 21.127 -4.683 -15.350 1.00 58.34 89 THR A O 1
ATOM 706 N N . ASP A 1 90 ? 20.871 -5.756 -13.391 1.00 55.81 90 ASP A N 1
ATOM 707 C CA . ASP A 1 90 ? 22.269 -6.192 -13.265 1.00 55.81 90 ASP A CA 1
ATOM 708 C C . ASP A 1 90 ? 22.722 -7.072 -14.449 1.00 55.81 90 ASP A C 1
ATOM 710 O O . ASP A 1 90 ? 23.830 -6.923 -14.955 1.00 55.81 90 ASP A O 1
ATOM 714 N N . LEU A 1 91 ? 21.844 -7.940 -14.967 1.00 58.00 91 LEU A N 1
ATOM 715 C CA . LEU A 1 91 ? 22.143 -8.791 -16.130 1.00 58.00 91 LEU A CA 1
ATOM 716 C C . LEU A 1 91 ? 22.204 -8.028 -17.465 1.00 58.00 91 LEU A C 1
ATOM 718 O O . LEU A 1 91 ? 22.776 -8.535 -18.429 1.00 58.00 91 LEU A O 1
ATOM 722 N N . GLN A 1 92 ? 21.577 -6.852 -17.560 1.00 52.31 92 GLN A N 1
ATOM 723 C CA . GLN A 1 92 ? 21.590 -6.025 -18.773 1.00 52.31 92 GLN A CA 1
ATOM 724 C C . GLN A 1 92 ? 22.809 -5.101 -18.846 1.00 52.31 92 GLN A C 1
ATOM 726 O O . GLN A 1 92 ? 23.194 -4.721 -19.949 1.00 52.31 92 GLN A O 1
ATOM 731 N N . ASP A 1 93 ? 23.415 -4.770 -17.705 1.00 51.62 93 ASP A N 1
ATOM 732 C CA . ASP A 1 93 ? 24.594 -3.903 -17.627 1.00 51.62 93 ASP A CA 1
ATOM 733 C C . ASP A 1 93 ? 25.929 -4.674 -17.785 1.00 51.62 93 ASP A C 1
ATOM 735 O O . ASP A 1 93 ? 26.971 -4.054 -17.998 1.00 51.62 93 ASP A O 1
ATOM 739 N N . GLU A 1 94 ? 25.915 -6.016 -17.745 1.00 48.75 94 GLU A N 1
ATOM 740 C CA . GLU A 1 94 ? 27.088 -6.886 -17.986 1.00 48.75 94 GLU A CA 1
ATOM 741 C C . GLU A 1 94 ? 27.244 -7.374 -19.451 1.00 48.75 94 GLU A C 1
ATOM 743 O O . GLU A 1 94 ? 28.147 -8.166 -19.739 1.00 48.75 94 GLU A O 1
ATOM 748 N N . GLY A 1 95 ? 26.386 -6.925 -20.380 1.00 40.91 95 GLY A N 1
ATOM 749 C CA . GLY A 1 95 ? 26.329 -7.377 -21.786 1.00 40.91 95 GLY A CA 1
ATOM 750 C C . GLY A 1 95 ? 26.876 -6.404 -22.828 1.00 40.91 95 GLY A C 1
ATOM 751 O O . GLY A 1 95 ? 26.569 -5.195 -22.742 1.00 40.91 95 GLY A O 1
#

Mean predicted aligned error: 13.03 Å

pLDDT: mean 76.58, std 13.03, range [40.91, 93.5]

Foldseek 3Di:
DCVVVVHDPVRVVVVCCVVDPDPPPCPPLNVVLVVLVVVLVVLVVVLVVQQVVCVVVVHPRDGDPVSVVVSVVSVVVSVVSVVVVVVVVVVVVVD

Solvent-accessible surface area (backbone atoms only — not comparable to full-atom values): 5545 Å² total; per-residue (Å²): 118,46,81,78,65,81,37,54,70,68,52,51,48,49,53,50,46,69,72,43,70,67,81,75,77,77,47,71,61,60,55,50,45,52,52,50,51,51,52,44,51,54,51,52,51,50,54,51,48,46,41,53,50,19,59,74,71,73,44,79,71,71,73,63,64,66,60,53,49,51,44,55,52,50,53,55,48,48,53,49,58,52,56,54,49,54,58,55,51,58,61,58,75,76,108

Nearest PDB structures (foldseek):
  8vaa-assembly1_Q  TM=4.497E-01  e=3.762E+00  Legionella pneumophila
  8vaa-assembly1_S  TM=4.488E-01  e=3.762E+00  Legionella pneumophila
  6jqa-assembly1_C  TM=4.133E-01  e=4.870E+00  Onion yellows phytoplasma OY-W
  7udc-assembly1_B  TM=3.390E-01  e=2.395E+00  Rattus norvegicus

Radius of gyration: 23.91 Å; Cα contacts (8 Å, |Δi|>4): 40; chains: 1; bounding box: 40×41×66 Å

Sequence (95 aa):
MADENNLTMSELFRAKTLKNRLPRRVTKVAGQTYWELGKIGNNLNQIAKAINTSVLMGEPVVVDRALLSQVRDLVKQVRREIAEIDLITDLQDEG

Secondary structure (DSSP, 8-state):
--GGGT--HHHHHHHHHHHS-PPPPPPHHHHHHHHHHHHHHHHHHHHHHHHHHHHHHT------HHHHHHHHHHHHHHHHHHHHHHHHHHHHHT-